Protein AF-A0A7W3TTY2-F1 (afdb_monomer_lite)

Sequence (57 aa):
MENRELVMFWLAGDHHLAIKNGLTPAILADELKKKGYKDHLIKEFLNDFARNLENDK

pLDDT: mean 92.77, std 6.16, range [59.88, 97.38]

Secondary structure (DSSP, 8-state):
--HHHHHHHHHTT-HHHHHHTT--HHHHHHHHHHTT--HHHHHHHHHHHHHHHHHT-

Organism: NCBI:txid2759752

Foldseek 3Di:
DDLVVLLVCLVVVVLVVSVVVPHDLVSNLVVCVVVVHDPVVSVVSSVVNVVVVVVND

Radius of gyration: 10.34 Å; chains: 1; bounding box: 27×18×23 Å

Structure (mmCIF, N/CA/C/O backbone):
data_AF-A0A7W3TTY2-F1
#
_entry.id   AF-A0A7W3TTY2-F1
#
loop_
_atom_site.group_PDB
_atom_site.id
_atom_site.type_symbol
_atom_site.label_atom_id
_atom_site.label_alt_id
_atom_site.label_comp_id
_atom_site.label_asym_id
_atom_site.label_entity_id
_atom_site.label_seq_id
_atom_site.pdbx_PDB_ins_code
_atom_site.Cartn_x
_atom_site.Cartn_y
_atom_site.Cartn_z
_atom_site.occupancy
_atom_site.B_iso_or_equiv
_atom_site.auth_seq_id
_atom_site.auth_comp_id
_atom_site.auth_asym_id
_atom_site.auth_atom_id
_atom_site.pdbx_PDB_model_num
ATOM 1 N N . MET A 1 1 ? -1.156 10.164 -10.955 1.00 83.31 1 MET A N 1
ATOM 2 C CA . MET A 1 1 ? -1.921 8.965 -10.572 1.00 83.31 1 MET A CA 1
ATOM 3 C C . MET A 1 1 ? -2.201 9.073 -9.089 1.00 83.31 1 MET A C 1
ATOM 5 O O . MET A 1 1 ? -1.307 9.488 -8.357 1.00 83.31 1 MET A O 1
ATOM 9 N N . GLU A 1 2 ? -3.428 8.816 -8.656 1.00 92.94 2 GLU A N 1
ATOM 10 C CA . GLU A 1 2 ? -3.773 8.919 -7.233 1.00 92.94 2 GLU A CA 1
ATOM 11 C C . GLU A 1 2 ? -3.200 7.736 -6.436 1.00 92.94 2 GLU A C 1
ATOM 13 O O . GLU A 1 2 ? -3.062 6.632 -6.961 1.00 92.94 2 GLU A O 1
ATOM 18 N N . ASN A 1 3 ? -2.930 7.924 -5.139 1.00 93.88 3 ASN A N 1
ATOM 19 C CA . ASN A 1 3 ? -2.474 6.846 -4.246 1.00 93.88 3 ASN A CA 1
ATOM 20 C C . ASN A 1 3 ? -3.390 5.614 -4.305 1.00 93.88 3 ASN A C 1
ATOM 22 O O . ASN A 1 3 ? -2.922 4.476 -4.324 1.00 93.88 3 ASN A O 1
ATOM 26 N N . ARG A 1 4 ? -4.704 5.843 -4.396 1.00 93.00 4 ARG A N 1
ATOM 27 C CA . ARG A 1 4 ? -5.703 4.783 -4.523 1.00 93.00 4 ARG A CA 1
ATOM 28 C C . ARG A 1 4 ? -5.539 3.980 -5.815 1.00 93.00 4 ARG A C 1
ATOM 30 O O . ARG A 1 4 ? -5.701 2.764 -5.776 1.00 93.00 4 ARG A O 1
ATOM 37 N N . GLU A 1 5 ? -5.229 4.631 -6.935 1.00 94.69 5 GLU A N 1
ATOM 38 C CA . GLU A 1 5 ? -4.983 3.959 -8.219 1.00 94.69 5 GLU A CA 1
ATOM 39 C C . GLU A 1 5 ? -3.710 3.115 -8.162 1.00 94.69 5 GLU A C 1
ATOM 41 O O . GLU A 1 5 ? -3.745 1.947 -8.540 1.00 94.69 5 GLU A O 1
ATOM 46 N N . LEU A 1 6 ? -2.622 3.650 -7.597 1.00 95.69 6 LEU A N 1
ATOM 47 C CA . LEU A 1 6 ? -1.369 2.910 -7.400 1.00 95.69 6 LEU A CA 1
ATOM 48 C C . LEU A 1 6 ? -1.586 1.621 -6.594 1.00 95.69 6 LEU A C 1
ATOM 50 O O . LEU A 1 6 ? -1.094 0.553 -6.953 1.00 95.69 6 LEU A O 1
ATOM 54 N N . VAL A 1 7 ? -2.378 1.708 -5.524 1.00 94.56 7 VAL A N 1
ATOM 55 C CA . VAL A 1 7 ? -2.734 0.553 -4.690 1.00 94.56 7 VAL A CA 1
ATOM 56 C C . VAL A 1 7 ? -3.682 -0.406 -5.415 1.00 94.56 7 VAL A C 1
ATOM 58 O O . VAL A 1 7 ? -3.625 -1.607 -5.171 1.00 94.56 7 VAL A O 1
ATOM 61 N N . MET A 1 8 ? -4.540 0.071 -6.322 1.00 94.25 8 MET A N 1
ATOM 62 C CA . MET A 1 8 ? -5.357 -0.818 -7.157 1.00 94.25 8 MET A CA 1
ATOM 63 C C . MET A 1 8 ? -4.511 -1.601 -8.161 1.00 94.25 8 MET A C 1
ATOM 65 O O . MET A 1 8 ? -4.724 -2.804 -8.270 1.00 94.25 8 MET A O 1
ATOM 69 N N . PHE A 1 9 ? -3.522 -0.978 -8.813 1.00 94.06 9 PHE A N 1
ATOM 70 C CA . PHE A 1 9 ? -2.563 -1.703 -9.658 1.00 94.06 9 PHE A CA 1
ATOM 71 C C . PHE A 1 9 ? -1.814 -2.773 -8.867 1.00 94.06 9 PHE A C 1
ATOM 73 O O . PHE A 1 9 ? -1.713 -3.912 -9.313 1.00 94.06 9 PHE A O 1
ATOM 80 N N . TRP A 1 10 ? -1.374 -2.440 -7.650 1.00 94.38 10 TRP A N 1
ATOM 81 C CA . TRP A 1 10 ? -0.751 -3.413 -6.757 1.00 94.38 10 TRP A CA 1
ATOM 82 C C . TRP A 1 10 ? -1.663 -4.610 -6.477 1.00 94.38 10 TRP A C 1
ATOM 84 O O . TRP A 1 10 ? -1.280 -5.752 -6.700 1.00 94.38 10 TRP A O 1
ATOM 94 N N . LEU A 1 11 ? -2.896 -4.358 -6.034 1.00 92.56 11 LEU A N 1
ATOM 95 C CA . LEU A 1 11 ? -3.852 -5.418 -5.704 1.00 92.56 11 LEU A CA 1
ATOM 96 C C . LEU A 1 11 ? -4.325 -6.218 -6.929 1.00 92.56 11 LEU A C 1
ATOM 98 O O . LEU A 1 11 ? -4.789 -7.343 -6.766 1.00 92.56 11 LEU A O 1
ATOM 102 N N . ALA A 1 12 ? -4.213 -5.656 -8.134 1.00 93.94 12 ALA A N 1
ATOM 103 C CA . ALA A 1 12 ? -4.497 -6.337 -9.394 1.00 93.94 12 ALA A CA 1
ATOM 104 C C . ALA A 1 12 ? -3.336 -7.228 -9.884 1.00 93.94 12 ALA A C 1
ATOM 106 O O . ALA A 1 12 ? -3.517 -7.973 -10.844 1.00 93.94 12 ALA A O 1
ATOM 107 N N . GLY A 1 13 ? -2.170 -7.180 -9.227 1.00 91.62 13 GLY A N 1
ATOM 108 C CA . GLY A 1 13 ? -0.974 -7.943 -9.595 1.00 91.62 13 GLY A CA 1
ATOM 109 C C . GLY A 1 13 ? 0.023 -7.182 -10.477 1.00 91.62 13 GLY A C 1
ATOM 110 O O . GLY A 1 13 ? 1.111 -7.690 -10.742 1.00 91.62 13 GLY A O 1
ATOM 111 N N . ASP A 1 14 ? -0.283 -5.942 -10.873 1.00 94.00 14 ASP A N 1
ATOM 112 C CA . ASP A 1 14 ? 0.596 -5.071 -11.667 1.00 94.00 14 ASP A CA 1
ATOM 113 C C . ASP A 1 14 ? 1.635 -4.359 -10.777 1.00 94.00 14 ASP A C 1
ATOM 115 O O . ASP A 1 14 ? 1.769 -3.130 -10.762 1.00 94.00 14 ASP A O 1
ATOM 119 N N . HIS A 1 15 ? 2.388 -5.144 -10.003 1.00 92.38 15 HIS A N 1
ATOM 120 C CA . HIS A 1 15 ? 3.315 -4.662 -8.974 1.00 92.38 15 HIS A CA 1
ATOM 121 C C . HIS A 1 15 ? 4.378 -3.703 -9.525 1.00 92.38 15 HIS A C 1
ATOM 123 O O . HIS A 1 15 ? 4.588 -2.622 -8.974 1.00 92.38 15 HIS A O 1
ATOM 129 N N . HIS A 1 16 ? 5.007 -4.064 -10.646 1.00 90.75 16 HIS A N 1
ATOM 13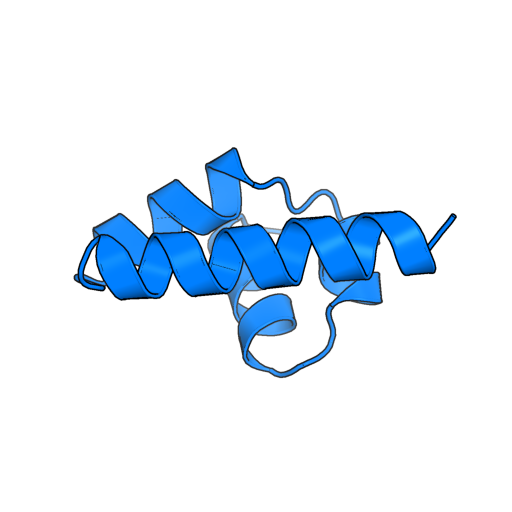0 C CA . HIS A 1 16 ? 6.062 -3.268 -11.277 1.00 90.75 16 HIS A CA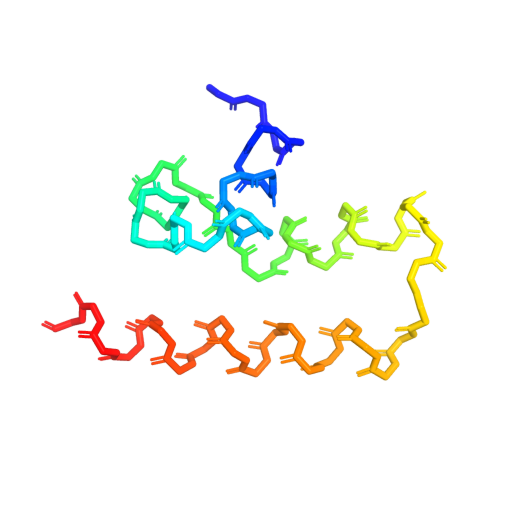 1
ATOM 131 C C . HIS A 1 16 ? 5.523 -1.917 -11.771 1.00 90.75 16 HIS A C 1
ATOM 133 O O . HIS A 1 16 ? 6.159 -0.876 -11.592 1.00 90.75 16 HIS A O 1
ATOM 139 N N . LEU A 1 17 ? 4.313 -1.893 -12.345 1.00 92.31 17 LEU A N 1
ATOM 140 C CA . LEU A 1 17 ? 3.683 -0.646 -12.776 1.00 92.31 17 LEU A CA 1
ATOM 141 C C . LEU A 1 17 ? 3.366 0.246 -11.573 1.00 92.31 17 LEU A C 1
ATOM 143 O O . LEU A 1 17 ? 3.644 1.445 -11.616 1.00 92.31 17 LEU A O 1
ATOM 147 N N . ALA A 1 18 ? 2.835 -0.331 -10.495 1.00 94.00 18 ALA A N 1
ATOM 148 C CA . ALA A 1 18 ? 2.556 0.403 -9.270 1.00 94.00 18 ALA A CA 1
ATOM 149 C C . ALA A 1 18 ? 3.836 1.027 -8.679 1.00 94.00 18 ALA A C 1
ATOM 151 O O . ALA A 1 18 ? 3.853 2.224 -8.387 1.00 94.00 18 ALA A O 1
ATOM 152 N N . ILE A 1 19 ? 4.927 0.256 -8.575 1.00 92.25 19 ILE A N 1
ATOM 153 C CA . ILE A 1 19 ? 6.229 0.725 -8.069 1.00 92.25 19 ILE A CA 1
ATOM 154 C C . ILE A 1 19 ? 6.801 1.834 -8.964 1.00 92.25 19 ILE A C 1
ATOM 156 O O . ILE A 1 19 ? 7.143 2.906 -8.465 1.00 92.25 19 ILE A O 1
ATOM 160 N N . LYS A 1 20 ? 6.849 1.629 -10.289 1.00 92.06 20 LYS A N 1
ATOM 161 C CA . LYS A 1 20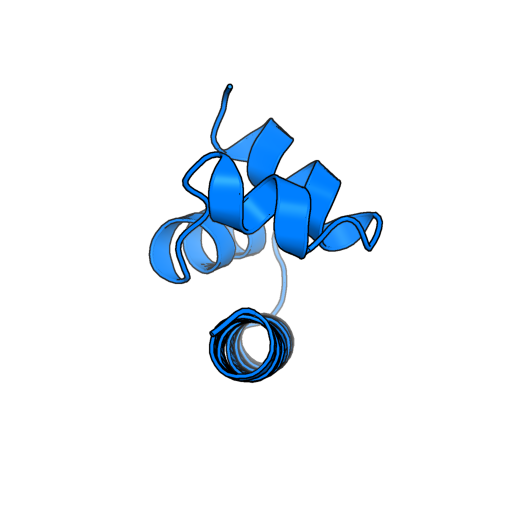 ? 7.354 2.630 -11.250 1.00 92.06 20 LYS A CA 1
ATOM 162 C C . LYS A 1 20 ? 6.597 3.952 -11.204 1.00 92.06 20 LYS A C 1
ATOM 164 O O . LYS A 1 20 ? 7.197 4.999 -11.427 1.00 92.06 20 LYS A O 1
ATOM 169 N N . ASN A 1 21 ? 5.299 3.913 -10.910 1.00 93.94 21 ASN A N 1
ATOM 170 C CA . ASN A 1 21 ? 4.469 5.111 -10.789 1.00 93.94 21 ASN A CA 1
ATOM 171 C C . ASN A 1 21 ? 4.472 5.718 -9.372 1.00 93.94 21 ASN A C 1
ATOM 173 O O . ASN A 1 21 ? 3.697 6.635 -9.102 1.00 93.94 21 ASN A O 1
ATOM 177 N N . GLY A 1 22 ? 5.359 5.258 -8.482 1.00 94.19 22 GLY A N 1
ATOM 178 C CA . GLY A 1 22 ? 5.615 5.888 -7.187 1.00 94.19 22 GLY A CA 1
ATOM 179 C C . GLY A 1 22 ? 4.877 5.267 -6.003 1.00 94.19 22 GLY A C 1
ATOM 180 O O . GLY A 1 22 ? 4.797 5.902 -4.950 1.00 94.19 22 GLY A O 1
ATOM 181 N N . LEU A 1 23 ? 4.345 4.045 -6.128 1.00 96.12 23 LEU A N 1
ATOM 182 C CA . LEU A 1 23 ? 3.838 3.325 -4.962 1.00 96.12 23 LEU A CA 1
ATOM 183 C C . LEU A 1 23 ? 4.982 3.085 -3.971 1.00 96.12 23 LEU A C 1
ATOM 185 O O . LEU A 1 23 ? 6.033 2.558 -4.328 1.00 96.12 23 LEU A O 1
ATOM 189 N N . THR A 1 24 ? 4.757 3.439 -2.709 1.00 95.56 24 THR A N 1
ATOM 190 C CA . THR A 1 24 ? 5.692 3.187 -1.608 1.00 95.56 24 THR A CA 1
ATOM 191 C C . THR A 1 24 ? 5.039 2.297 -0.551 1.00 95.56 24 THR A C 1
ATOM 193 O O . THR A 1 24 ? 3.806 2.272 -0.455 1.00 95.56 24 THR A O 1
ATOM 196 N N . PRO A 1 25 ? 5.828 1.631 0.314 1.00 95.62 25 PRO A N 1
ATOM 197 C CA . PRO A 1 25 ? 5.292 0.880 1.448 1.00 95.62 25 PRO A CA 1
ATOM 198 C C . PRO A 1 25 ? 4.363 1.723 2.337 1.00 95.62 25 PRO A C 1
ATOM 200 O O . PRO A 1 25 ? 3.348 1.230 2.820 1.00 95.62 25 PRO A O 1
ATOM 203 N N . ALA A 1 26 ? 4.676 3.011 2.524 1.00 96.19 26 ALA A N 1
ATOM 204 C CA . ALA A 1 26 ? 3.862 3.922 3.325 1.00 96.19 26 ALA A CA 1
ATOM 205 C C . ALA A 1 26 ? 2.489 4.183 2.684 1.00 96.19 26 ALA A C 1
ATOM 207 O O . ALA A 1 26 ? 1.475 4.095 3.374 1.00 96.19 26 ALA A O 1
ATOM 208 N N . ILE A 1 27 ? 2.453 4.441 1.370 1.00 96.56 27 ILE A N 1
ATOM 209 C CA . ILE A 1 27 ? 1.201 4.631 0.620 1.00 96.56 27 ILE A CA 1
ATOM 210 C C . ILE A 1 27 ? 0.361 3.350 0.651 1.00 96.56 27 ILE A C 1
ATOM 212 O O . ILE A 1 27 ? -0.837 3.407 0.924 1.00 96.56 27 ILE A O 1
ATOM 216 N N . LEU A 1 28 ? 0.993 2.194 0.419 1.00 96.56 28 LEU A N 1
ATOM 217 C CA . LEU A 1 28 ? 0.316 0.900 0.445 1.00 96.56 28 LEU A CA 1
ATOM 218 C C . LEU A 1 28 ? -0.302 0.622 1.823 1.00 96.56 28 LEU A C 1
ATOM 220 O O . LEU A 1 28 ? -1.477 0.271 1.911 1.00 96.56 28 LEU A O 1
ATOM 224 N N . ALA A 1 29 ? 0.457 0.828 2.901 1.00 97.12 29 ALA A N 1
ATOM 225 C CA . ALA A 1 29 ? -0.032 0.624 4.261 1.00 97.12 29 ALA A CA 1
ATOM 226 C C . ALA A 1 29 ? -1.198 1.559 4.613 1.00 97.12 29 ALA A C 1
ATOM 228 O O . ALA A 1 29 ? -2.197 1.103 5.168 1.00 97.12 29 ALA A O 1
ATOM 229 N N . ASP A 1 30 ? -1.079 2.851 4.306 1.00 97.38 30 ASP A N 1
ATOM 230 C CA . ASP A 1 30 ? -2.085 3.861 4.648 1.00 97.38 30 ASP A CA 1
ATOM 231 C C . ASP A 1 30 ? -3.431 3.591 3.954 1.00 97.38 30 ASP A C 1
ATOM 233 O O . ASP A 1 30 ? -4.483 3.562 4.596 1.00 97.38 30 ASP A O 1
ATOM 237 N N . GLU A 1 31 ? -3.408 3.284 2.657 1.00 96.50 31 GLU A N 1
ATOM 238 C CA . GLU A 1 31 ? -4.620 2.975 1.891 1.00 96.50 31 GLU A CA 1
ATOM 239 C C . GLU A 1 31 ? -5.262 1.642 2.301 1.00 96.50 31 GLU A C 1
ATOM 241 O O . GLU A 1 31 ? -6.491 1.539 2.366 1.00 96.50 31 GLU A O 1
ATOM 246 N N . LEU A 1 32 ? -4.465 0.620 2.634 1.00 95.75 32 LEU A N 1
ATOM 247 C CA . LEU A 1 32 ? -5.001 -0.636 3.165 1.00 95.75 32 LEU A CA 1
ATOM 248 C C . LEU A 1 32 ? -5.649 -0.433 4.544 1.00 95.75 32 LEU A C 1
ATOM 250 O O . LEU A 1 32 ? -6.728 -0.976 4.795 1.00 95.75 32 LEU A O 1
ATOM 254 N N . LYS A 1 33 ? -5.065 0.403 5.414 1.00 96.25 33 LYS A N 1
ATOM 255 C CA . LYS A 1 33 ? -5.680 0.771 6.702 1.00 96.25 33 LYS A CA 1
ATOM 256 C C . LYS A 1 33 ? -7.005 1.501 6.509 1.00 96.25 33 LYS A C 1
ATOM 258 O O . LYS A 1 33 ? -7.991 1.128 7.138 1.00 96.25 33 LYS A O 1
ATOM 263 N N . LYS A 1 34 ? -7.065 2.484 5.602 1.00 95.56 34 LYS A N 1
ATOM 264 C CA . LYS A 1 34 ? -8.308 3.208 5.262 1.00 95.56 34 LYS A CA 1
ATOM 265 C C . LYS A 1 34 ? -9.414 2.281 4.756 1.00 95.56 34 LYS A C 1
ATOM 267 O O . LYS A 1 34 ? -10.587 2.531 5.014 1.00 95.56 34 LYS A O 1
ATOM 272 N N . LYS A 1 35 ? -9.050 1.196 4.066 1.00 92.06 35 LYS A N 1
ATOM 273 C CA . LYS A 1 35 ? -9.981 0.153 3.604 1.00 92.06 35 LYS A CA 1
ATOM 274 C C . LYS A 1 35 ? -10.371 -0.864 4.686 1.00 92.06 35 LYS A C 1
ATOM 276 O O . LYS A 1 35 ? -11.179 -1.746 4.411 1.00 92.06 35 LYS A O 1
ATOM 281 N N . GLY A 1 36 ? -9.823 -0.759 5.898 1.00 95.75 36 GLY A N 1
ATOM 282 C CA . GLY A 1 36 ? -10.157 -1.634 7.023 1.00 95.75 36 GLY A CA 1
ATOM 283 C C . GLY A 1 36 ? -9.449 -2.990 7.009 1.00 95.75 36 GLY A C 1
ATOM 284 O O . GLY A 1 36 ? -9.907 -3.923 7.672 1.00 95.75 36 GLY A O 1
ATOM 285 N N . TYR A 1 37 ? -8.342 -3.132 6.271 1.00 94.94 37 TYR A N 1
ATOM 286 C CA . TYR A 1 37 ? -7.528 -4.345 6.349 1.00 94.94 37 TYR A CA 1
ATOM 287 C C . TYR A 1 37 ? -6.920 -4.489 7.747 1.00 94.94 37 TYR A C 1
ATOM 289 O O . TYR A 1 37 ? -6.490 -3.518 8.367 1.00 94.94 37 TYR A O 1
ATOM 297 N N . LYS A 1 38 ? -6.863 -5.728 8.2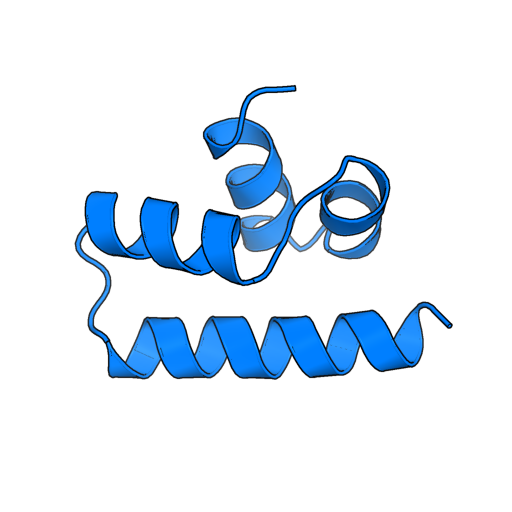40 1.00 96.50 38 LYS A N 1
ATOM 298 C CA . LYS A 1 38 ? -6.236 -6.048 9.527 1.00 96.50 38 LYS A CA 1
ATOM 299 C C . LYS A 1 38 ? -4.719 -5.890 9.428 1.00 96.50 38 LYS A C 1
ATOM 301 O O . LYS A 1 38 ? -4.130 -6.285 8.425 1.00 96.50 38 LYS A O 1
ATOM 306 N N . ASP A 1 39 ? -4.079 -5.431 10.501 1.00 94.50 39 ASP A N 1
ATOM 307 C CA . ASP A 1 39 ? -2.635 -5.149 10.523 1.00 94.50 39 ASP A CA 1
ATOM 308 C C . ASP A 1 39 ? -1.752 -6.328 10.082 1.00 94.50 39 ASP A C 1
ATOM 310 O O . ASP A 1 39 ? -0.738 -6.117 9.419 1.00 94.50 39 ASP A O 1
ATOM 314 N N . HIS A 1 40 ? -2.135 -7.573 10.397 1.00 95.94 40 HIS A N 1
ATOM 315 C CA . HIS A 1 40 ? -1.377 -8.749 9.953 1.00 95.94 40 HIS A CA 1
ATOM 316 C C . HIS A 1 40 ? -1.392 -8.912 8.426 1.00 95.94 40 HIS A C 1
ATOM 318 O O . HIS A 1 40 ? -0.344 -9.180 7.852 1.00 95.94 40 HIS A O 1
ATOM 324 N N . LEU A 1 41 ? -2.531 -8.665 7.767 1.00 95.06 41 LEU A N 1
ATOM 325 C CA . LEU A 1 41 ? -2.632 -8.702 6.304 1.00 95.06 41 LEU A CA 1
ATOM 326 C C . LEU A 1 41 ? -1.818 -7.572 5.683 1.00 95.06 41 LEU A C 1
ATOM 328 O O . LEU A 1 41 ? -1.118 -7.775 4.701 1.00 95.06 41 LEU A O 1
ATOM 332 N N . ILE A 1 42 ? -1.862 -6.377 6.278 1.00 95.44 42 ILE A N 1
ATOM 333 C CA . ILE A 1 42 ? -1.052 -5.246 5.810 1.00 95.44 42 ILE A CA 1
ATOM 334 C C . ILE A 1 42 ? 0.433 -5.599 5.892 1.00 95.44 42 ILE A C 1
ATOM 336 O O . ILE A 1 42 ? 1.175 -5.341 4.951 1.00 95.44 42 ILE A O 1
ATOM 340 N N . LYS A 1 43 ? 0.870 -6.247 6.976 1.00 96.75 43 LYS A N 1
ATOM 341 C CA . LYS A 1 43 ? 2.248 -6.726 7.108 1.00 96.75 43 LYS A CA 1
ATOM 342 C C . LYS A 1 43 ? 2.618 -7.743 6.022 1.00 96.75 43 LYS A C 1
ATOM 344 O O . LYS A 1 43 ? 3.725 -7.665 5.499 1.00 96.75 43 LYS A O 1
ATOM 349 N N . GLU A 1 44 ? 1.715 -8.655 5.664 1.00 95.81 44 GLU A N 1
ATOM 350 C CA . GLU A 1 44 ? 1.917 -9.579 4.538 1.00 95.81 44 GLU A CA 1
ATOM 351 C C . GLU A 1 44 ? 2.075 -8.819 3.216 1.00 95.81 44 GLU A C 1
ATOM 353 O O . GLU A 1 44 ? 3.089 -8.991 2.545 1.00 95.81 44 GLU A O 1
ATOM 358 N N . PHE A 1 45 ? 1.174 -7.881 2.903 1.00 94.50 45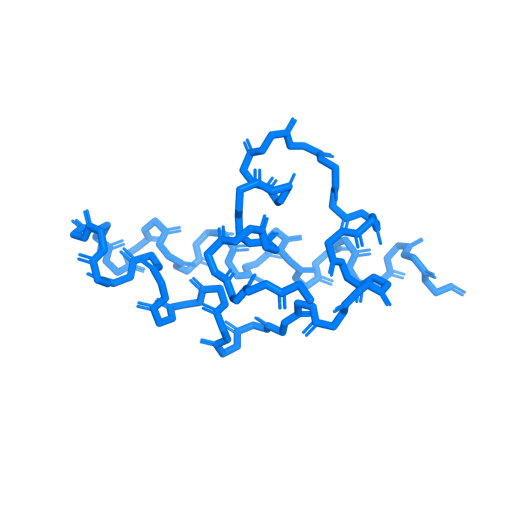 PHE A N 1
ATOM 359 C CA . PHE A 1 45 ? 1.290 -7.043 1.703 1.00 94.50 45 PHE A CA 1
ATOM 360 C C . PHE A 1 45 ? 2.596 -6.242 1.653 1.00 94.50 45 PHE A C 1
ATOM 362 O O . PHE A 1 45 ? 3.176 -6.081 0.582 1.00 94.50 45 PHE A O 1
ATOM 369 N N . LEU A 1 46 ? 3.085 -5.744 2.791 1.00 96.00 46 LEU A N 1
ATOM 370 C CA . LEU A 1 46 ? 4.350 -5.007 2.856 1.00 96.00 46 LEU A CA 1
ATOM 371 C C . LEU A 1 46 ? 5.572 -5.914 2.673 1.00 96.00 46 LEU A C 1
ATOM 373 O O . LEU A 1 46 ? 6.549 -5.496 2.054 1.00 96.00 46 LEU A O 1
ATOM 377 N N . ASN A 1 47 ? 5.522 -7.151 3.170 1.00 96.06 47 ASN A N 1
ATOM 378 C CA . ASN A 1 47 ? 6.566 -8.140 2.906 1.00 96.06 47 ASN A CA 1
ATOM 379 C C . ASN A 1 47 ? 6.588 -8.526 1.421 1.00 96.06 47 ASN A C 1
ATOM 381 O O . ASN A 1 47 ? 7.658 -8.621 0.824 1.00 96.06 47 ASN A O 1
ATOM 385 N N . ASP A 1 48 ? 5.419 -8.713 0.808 1.00 93.69 48 ASP A N 1
ATOM 386 C CA . ASP A 1 48 ? 5.284 -8.955 -0.632 1.00 93.69 48 ASP A CA 1
ATOM 387 C C . ASP A 1 48 ? 5.835 -7.775 -1.424 1.00 93.69 48 ASP A C 1
ATOM 389 O O . ASP A 1 48 ? 6.588 -7.965 -2.380 1.00 93.69 48 ASP A O 1
ATOM 393 N N . PHE A 1 49 ? 5.531 -6.554 -0.985 1.00 94.00 49 PHE A N 1
ATOM 394 C CA . PHE A 1 49 ? 6.076 -5.338 -1.567 1.00 94.00 49 PHE A CA 1
ATOM 395 C C . PHE A 1 49 ? 7.602 -5.314 -1.537 1.00 94.00 49 PHE A C 1
ATOM 397 O O . PHE A 1 49 ? 8.224 -5.120 -2.579 1.00 94.00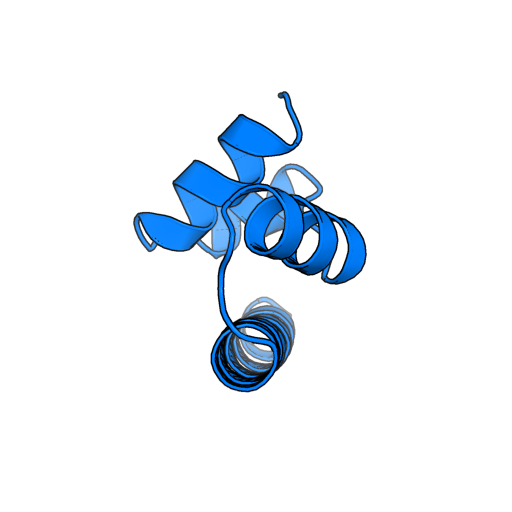 49 PHE A O 1
ATOM 404 N N . ALA A 1 50 ? 8.209 -5.565 -0.376 1.00 93.06 50 ALA A N 1
ATOM 405 C CA . ALA A 1 50 ? 9.662 -5.594 -0.236 1.00 93.06 50 ALA A CA 1
ATOM 406 C C . ALA A 1 50 ? 10.312 -6.636 -1.164 1.00 93.06 50 ALA A C 1
ATOM 408 O O . ALA A 1 50 ? 11.285 -6.321 -1.844 1.00 93.06 50 ALA A O 1
ATOM 409 N N . ARG A 1 51 ? 9.727 -7.838 -1.263 1.00 91.56 51 ARG A N 1
ATOM 410 C CA . ARG A 1 51 ? 10.213 -8.900 -2.160 1.00 91.56 51 ARG A CA 1
ATOM 411 C C . ARG A 1 51 ? 10.153 -8.500 -3.634 1.00 91.56 51 ARG A C 1
ATOM 413 O O . ARG A 1 51 ? 11.107 -8.731 -4.367 1.00 91.56 51 ARG A O 1
ATOM 420 N N . ASN A 1 52 ? 9.051 -7.894 -4.080 1.00 89.12 52 ASN A N 1
ATOM 421 C CA . ASN A 1 52 ? 8.939 -7.428 -5.467 1.00 89.12 52 ASN A CA 1
ATOM 422 C C . ASN A 1 52 ? 9.926 -6.289 -5.759 1.00 89.12 52 ASN A C 1
ATOM 424 O O . ASN A 1 52 ? 10.523 -6.276 -6.827 1.00 89.12 52 ASN A O 1
ATOM 428 N N . LEU A 1 53 ? 10.150 -5.381 -4.804 1.00 87.69 53 LEU A N 1
ATOM 429 C CA . LEU A 1 53 ? 11.112 -4.288 -4.951 1.00 87.69 53 LEU A CA 1
ATOM 430 C C . LEU A 1 53 ? 12.560 -4.790 -5.096 1.00 87.69 53 LEU A C 1
ATOM 432 O O . LEU A 1 53 ? 13.353 -4.172 -5.800 1.00 87.69 53 LEU A O 1
ATOM 436 N N . GLU A 1 54 ? 12.917 -5.887 -4.425 1.00 88.12 54 GLU A N 1
ATOM 437 C CA . GLU A 1 54 ? 14.223 -6.538 -4.593 1.00 88.12 54 GLU A CA 1
ATOM 438 C C . GLU A 1 54 ? 14.362 -7.236 -5.950 1.00 88.12 54 GLU A C 1
ATOM 440 O O . GLU A 1 54 ? 15.448 -7.216 -6.518 1.00 88.12 54 GLU A O 1
ATOM 445 N N . ASN A 1 55 ? 13.276 -7.804 -6.483 1.00 80.69 55 ASN A N 1
ATOM 446 C CA . ASN A 1 55 ? 13.266 -8.490 -7.780 1.00 80.69 55 ASN A CA 1
ATOM 447 C C . ASN A 1 55 ? 13.208 -7.539 -8.991 1.00 80.69 55 ASN A C 1
ATOM 449 O O . ASN A 1 55 ? 13.573 -7.946 -10.089 1.00 80.69 55 ASN A O 1
ATOM 453 N N . ASP A 1 56 ? 12.735 -6.302 -8.805 1.00 70.69 56 ASP A N 1
ATOM 454 C CA . ASP A 1 56 ? 12.704 -5.249 -9.837 1.00 70.69 56 ASP A CA 1
ATOM 455 C C . ASP A 1 56 ? 14.046 -4.483 -9.966 1.00 70.69 56 ASP A C 1
ATOM 457 O O . ASP A 1 56 ? 14.151 -3.576 -10.798 1.00 70.69 56 ASP A O 1
ATOM 461 N N . LYS A 1 57 ? 15.060 -4.812 -9.146 1.00 59.88 57 LYS A N 1
ATOM 462 C CA . LYS A 1 57 ? 16.431 -4.262 -9.219 1.00 59.88 57 LYS A CA 1
ATOM 463 C C . LYS A 1 57 ? 17.323 -5.046 -10.175 1.00 59.88 57 LYS A C 1
ATOM 465 O O . LYS A 1 57 ? 18.134 -4.372 -10.850 1.00 59.88 57 LYS A O 1
#